Protein AF-A0A059C6T1-F1 (afdb_monomer_lite)

Sequence (110 aa):
MVLVFSVGHISGAHFNPAVTIAFATCKRFPWKQVPPYILAQVLGSTLANGTLRLLFTGKLNHFLGTQPAGSDGQAFVFEFIITFYLMFIISGVATDNRAVSSNFFLLITC

Organism: Eucalyptus grandis (NCBI:txid71139)

Secondary structure (DSSP, 8-state):
-HHHHHHHHHH----SHHHHHHHHHTTSS-GGGHHHHHHHHHHHHHHHHHHHHHHTTTT--S--S---SS-HHHHHHHHHHHHHHHHHHHHHHHH-TT--SS-TTGGG--

Foldseek 3Di:
DVQCVVCCVPPVPQLDLLSLVVCVVVVNHPPVCSVVVVVVSVVVVVVVQVVVCVVCPPPDPDDPDDDDPDDPVVVVVVVVVVVVVVNVVSVVLVPPPVPPDPCSPPVVVD

Radius of gyration: 16.66 Å; chains: 1; bounding box: 44×35×44 Å

pLDDT: mean 79.08, std 14.98, range [36.44, 94.75]

InterPro domains:
  IPR000425 Major intrinsic protein [PF00230] (2-104)
  IPR000425 Major intrinsic protein [PR00783] (33-52)
  IPR000425 Major intrinsic protein [PR00783] (78-96)
  IPR022357 Major intrinsic protein, conserved site [PS00221] (14-22)
  IPR023271 Aquaporin-like [G3DSA:1.20.1080.10] (1-110)
  IPR023271 Aquaporin-like [SSF81338] (1-103)
  IPR034294 Aquaporin transporter [PTHR45724] (1-102)

Structure (mmCIF, N/CA/C/O backbone):
data_AF-A0A059C6T1-F1
#
_entry.id   AF-A0A059C6T1-F1
#
loop_
_atom_site.group_PDB
_atom_site.id
_atom_site.type_symbol
_atom_site.label_atom_id
_atom_site.label_alt_id
_atom_site.label_comp_id
_atom_site.label_asym_id
_atom_site.label_entity_id
_atom_site.label_seq_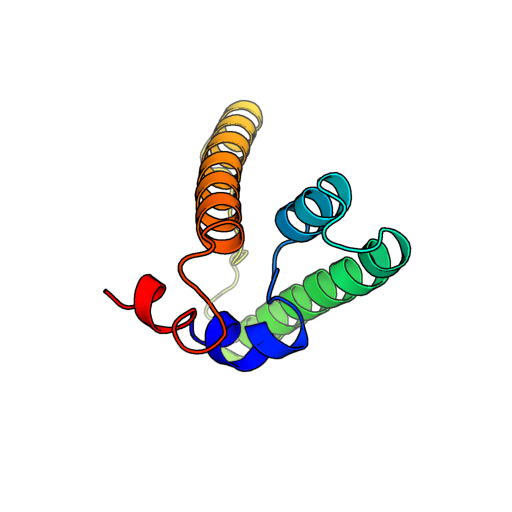id
_atom_site.pdbx_PDB_ins_code
_atom_site.Cartn_x
_atom_site.Cartn_y
_atom_site.Cartn_z
_atom_site.occupancy
_atom_site.B_iso_or_equiv
_atom_site.auth_seq_id
_atom_site.auth_comp_id
_atom_site.auth_asym_id
_atom_site.auth_atom_id
_atom_site.pdbx_PDB_model_num
ATOM 1 N N . MET A 1 1 ? 1.717 -11.515 5.094 1.00 67.25 1 MET A N 1
ATOM 2 C CA . MET A 1 1 ? 1.035 -11.887 6.355 1.00 67.25 1 MET A CA 1
ATOM 3 C C . MET A 1 1 ? 1.729 -11.364 7.601 1.00 67.25 1 MET A C 1
ATOM 5 O O . MET A 1 1 ? 1.037 -10.764 8.407 1.00 67.25 1 MET A O 1
ATOM 9 N N . VAL A 1 2 ? 3.062 -11.456 7.733 1.00 82.44 2 VAL A N 1
ATOM 10 C CA . VAL A 1 2 ? 3.797 -10.924 8.908 1.00 82.44 2 VAL A CA 1
ATOM 11 C C . VAL A 1 2 ? 3.387 -9.490 9.284 1.00 82.44 2 VAL A C 1
ATOM 13 O O . VAL A 1 2 ? 3.037 -9.238 10.427 1.00 82.44 2 VAL A O 1
ATOM 16 N N . LEU A 1 3 ? 3.325 -8.562 8.324 1.00 82.38 3 LEU A N 1
ATOM 17 C CA . LEU A 1 3 ? 2.928 -7.179 8.621 1.00 82.38 3 LEU A CA 1
ATOM 18 C C . LEU A 1 3 ? 1.460 -7.036 9.055 1.00 82.38 3 LEU A C 1
ATOM 20 O O . LEU A 1 3 ? 1.166 -6.254 9.953 1.00 82.38 3 LEU A O 1
ATOM 24 N N . VAL A 1 4 ? 0.540 -7.799 8.458 1.00 80.94 4 VAL A N 1
ATOM 25 C CA . VAL A 1 4 ? -0.885 -7.787 8.843 1.00 80.94 4 VAL A CA 1
ATOM 26 C C . VAL A 1 4 ? -1.043 -8.242 10.294 1.00 80.94 4 VAL A C 1
ATOM 28 O O . VAL A 1 4 ? -1.809 -7.660 11.051 1.00 80.94 4 VAL A O 1
ATOM 31 N N . PHE A 1 5 ? -0.243 -9.217 10.709 1.00 79.06 5 PHE A N 1
ATOM 32 C CA . PHE A 1 5 ? -0.172 -9.694 12.083 1.00 79.06 5 PHE A CA 1
ATOM 33 C C . PHE A 1 5 ? 0.439 -8.681 13.049 1.00 79.06 5 PHE A C 1
ATOM 35 O O . PHE A 1 5 ? -0.101 -8.460 14.131 1.00 79.06 5 PHE A O 1
ATOM 42 N N . SER A 1 6 ? 1.526 -8.023 12.653 1.00 82.44 6 SER A N 1
ATOM 43 C CA . SER A 1 6 ? 2.212 -7.066 13.519 1.00 82.44 6 SER A CA 1
ATOM 44 C C . SER A 1 6 ? 1.438 -5.764 13.716 1.00 82.44 6 SER A C 1
ATOM 46 O O . SER A 1 6 ? 1.413 -5.250 14.828 1.00 82.44 6 SER A O 1
ATOM 48 N N . VAL A 1 7 ? 0.813 -5.215 12.667 1.00 84.81 7 VAL A N 1
ATOM 49 C CA . VAL A 1 7 ? 0.194 -3.873 12.727 1.00 84.81 7 VAL A CA 1
ATOM 50 C C . VAL A 1 7 ? -1.292 -3.840 12.369 1.00 84.81 7 VAL A C 1
ATOM 52 O O . VAL A 1 7 ? -1.894 -2.767 12.377 1.00 84.81 7 VAL A O 1
ATOM 55 N N . GLY A 1 8 ? -1.921 -4.988 12.100 1.00 81.75 8 GLY A N 1
ATOM 56 C CA . GLY A 1 8 ? -3.348 -5.058 11.764 1.00 81.75 8 GLY A CA 1
ATOM 57 C C . GLY A 1 8 ? -4.258 -4.518 12.860 1.00 81.75 8 GLY A C 1
ATOM 58 O O . GLY A 1 8 ? -5.204 -3.799 12.560 1.00 81.75 8 GLY A O 1
ATOM 59 N N . HIS A 1 9 ? -3.921 -4.762 14.128 1.00 75.44 9 HIS A N 1
ATOM 60 C CA . HIS A 1 9 ? -4.670 -4.232 15.272 1.00 75.44 9 HIS A CA 1
ATOM 61 C C . HIS A 1 9 ? -4.514 -2.711 15.458 1.00 75.44 9 HIS A C 1
ATOM 63 O O . HIS A 1 9 ? -5.333 -2.100 16.136 1.00 75.44 9 HIS A O 1
ATOM 69 N N . ILE A 1 10 ? -3.479 -2.101 14.865 1.00 81.94 10 ILE A N 1
ATOM 70 C CA . ILE A 1 10 ? -3.204 -0.661 14.973 1.00 81.94 10 ILE A CA 1
ATOM 71 C C . ILE A 1 10 ? -3.885 0.097 13.832 1.00 81.94 10 ILE A C 1
ATOM 73 O O . ILE A 1 10 ? -4.578 1.082 14.066 1.00 81.94 10 ILE A O 1
ATOM 77 N N . SER A 1 11 ? -3.671 -0.339 12.587 1.00 79.88 11 SER A N 1
ATOM 78 C CA . SER A 1 11 ? -4.049 0.430 11.393 1.00 79.88 11 SER A CA 1
ATOM 79 C C . SER A 1 11 ? -5.086 -0.247 10.498 1.00 79.88 11 SER A C 1
ATOM 81 O O . SER A 1 11 ? -5.434 0.317 9.462 1.00 79.88 11 SER A O 1
ATOM 83 N N . GLY A 1 12 ? -5.519 -1.469 10.820 1.00 79.25 12 GLY A N 1
ATOM 84 C CA . GLY A 1 12 ? -6.293 -2.321 9.910 1.00 79.25 12 GLY A CA 1
ATOM 85 C C . GLY A 1 12 ? -5.456 -2.949 8.788 1.00 79.25 12 GLY A C 1
ATOM 86 O O . GLY A 1 12 ? -5.977 -3.761 8.031 1.00 79.25 12 GLY A O 1
ATOM 87 N N . ALA A 1 13 ? -4.162 -2.604 8.689 1.00 84.75 13 ALA A N 1
ATOM 88 C CA . ALA A 1 13 ? -3.197 -3.190 7.757 1.00 84.75 13 ALA A CA 1
ATOM 89 C C . ALA A 1 13 ? -3.681 -3.256 6.294 1.00 84.75 13 ALA A C 1
ATOM 91 O O . ALA A 1 13 ? -3.534 -4.286 5.636 1.00 84.75 13 ALA A O 1
ATOM 92 N N . HIS A 1 14 ? -4.230 -2.158 5.753 1.00 84.88 14 HIS A N 1
ATOM 93 C CA . HIS A 1 14 ? -4.769 -2.191 4.387 1.00 84.88 14 HIS A CA 1
ATOM 94 C C . HIS A 1 14 ? -3.680 -2.439 3.335 1.00 84.88 14 HIS A C 1
ATOM 96 O O . HIS A 1 14 ? -3.938 -3.142 2.366 1.00 84.88 14 HIS A O 1
ATOM 102 N N . PHE A 1 15 ? -2.491 -1.835 3.506 1.00 84.88 15 PHE A N 1
ATOM 103 C CA . PHE A 1 15 ? -1.303 -1.931 2.625 1.00 84.88 15 PHE A CA 1
ATOM 104 C C . PHE A 1 15 ? -1.528 -1.766 1.105 1.00 84.88 15 PHE A C 1
ATOM 106 O O . PHE A 1 15 ? -0.600 -1.933 0.321 1.00 84.88 15 PHE A O 1
ATOM 113 N N . ASN A 1 16 ? -2.739 -1.407 0.689 1.00 87.88 16 ASN A N 1
ATOM 114 C CA . ASN A 1 16 ? -3.178 -1.291 -0.685 1.00 87.88 16 ASN A CA 1
ATOM 115 C C . ASN A 1 16 ? -4.195 -0.134 -0.780 1.00 87.88 16 ASN A C 1
ATOM 117 O O . ASN A 1 16 ? -5.202 -0.150 -0.059 1.00 87.88 16 ASN A O 1
ATOM 121 N N . PRO A 1 17 ? -3.968 0.856 -1.660 1.00 87.12 17 PRO A N 1
ATOM 122 C CA . PRO A 1 17 ? -4.904 1.956 -1.877 1.00 87.12 17 PRO A CA 1
ATOM 123 C C . PRO A 1 17 ? -6.315 1.505 -2.281 1.00 87.12 17 PRO A C 1
ATOM 125 O O . PRO A 1 17 ? -7.289 2.068 -1.783 1.00 87.12 17 PRO A O 1
ATOM 128 N N . ALA A 1 18 ? -6.450 0.466 -3.114 1.00 86.50 18 ALA A N 1
ATOM 129 C CA . ALA A 1 18 ? -7.748 -0.071 -3.527 1.00 86.50 18 ALA A CA 1
ATOM 130 C C . ALA A 1 18 ? -8.537 -0.625 -2.331 1.00 86.50 18 ALA A C 1
ATOM 132 O O . ALA A 1 18 ? -9.735 -0.376 -2.211 1.00 86.50 18 ALA A O 1
ATOM 133 N N . VAL A 1 19 ? -7.851 -1.294 -1.397 1.00 85.75 19 VAL A N 1
ATOM 134 C CA . VAL A 1 19 ? -8.455 -1.785 -0.148 1.00 85.75 19 VAL A CA 1
ATOM 135 C C . VAL A 1 19 ? -8.893 -0.613 0.731 1.00 85.75 19 VAL A C 1
ATOM 137 O O . VAL A 1 19 ? -10.026 -0.597 1.208 1.00 85.75 19 VAL A O 1
ATOM 140 N N . THR A 1 20 ? -8.041 0.406 0.897 1.00 86.62 20 THR A N 1
ATOM 141 C CA . THR A 1 20 ? -8.378 1.614 1.671 1.00 86.62 20 THR A CA 1
ATOM 142 C C . THR A 1 20 ? -9.627 2.308 1.122 1.00 86.62 20 THR A C 1
ATOM 144 O O . THR A 1 20 ? -10.517 2.679 1.890 1.00 86.62 20 THR A O 1
ATOM 147 N N . ILE A 1 21 ? -9.719 2.459 -0.202 1.00 88.75 21 ILE A N 1
ATOM 148 C CA . ILE A 1 21 ? -10.874 3.074 -0.867 1.00 88.75 21 ILE A CA 1
ATOM 149 C C . ILE A 1 21 ? -12.115 2.198 -0.698 1.00 88.75 21 ILE A C 1
ATOM 151 O O . ILE A 1 21 ? -13.165 2.708 -0.309 1.00 88.75 21 ILE A O 1
ATOM 155 N N . ALA A 1 22 ? -12.010 0.886 -0.916 1.00 85.62 22 ALA A N 1
ATOM 156 C CA . ALA A 1 22 ? -13.135 -0.026 -0.749 1.00 85.62 22 ALA A CA 1
ATOM 157 C C . ALA A 1 22 ? -13.704 0.033 0.682 1.00 85.62 22 ALA A C 1
ATOM 159 O O . ALA A 1 22 ? -14.908 0.209 0.867 1.00 85.62 22 ALA A O 1
ATOM 160 N N . PHE A 1 23 ? -12.849 0.023 1.707 1.00 83.38 23 PHE A N 1
ATOM 161 C CA . PHE A 1 23 ? -13.284 0.166 3.100 1.00 83.38 23 PHE A CA 1
ATOM 162 C C . PHE A 1 23 ? -13.940 1.523 3.382 1.00 83.38 23 PHE A C 1
ATOM 164 O O . PHE A 1 23 ? -14.913 1.591 4.142 1.00 83.38 23 PHE A O 1
ATOM 171 N N . ALA A 1 24 ? -13.462 2.595 2.745 1.00 86.94 24 ALA A N 1
ATOM 172 C CA . ALA A 1 24 ? -14.090 3.908 2.843 1.00 86.94 24 ALA A CA 1
ATOM 173 C C . ALA A 1 24 ? -15.478 3.944 2.182 1.00 86.94 24 ALA A C 1
ATOM 175 O O . ALA A 1 24 ? -16.426 4.479 2.764 1.00 86.94 24 ALA A O 1
ATOM 176 N N . THR A 1 25 ? -15.646 3.301 1.019 1.00 87.44 25 THR A N 1
ATOM 177 C CA . THR A 1 25 ? -16.958 3.173 0.353 1.00 87.44 25 THR A CA 1
ATOM 178 C C . THR A 1 25 ? -17.951 2.352 1.175 1.00 87.44 25 THR A C 1
ATOM 180 O O . THR A 1 25 ? -19.117 2.730 1.282 1.00 87.44 25 THR A O 1
ATOM 183 N N . CYS A 1 26 ? -17.487 1.308 1.869 1.00 83.69 26 CYS A N 1
ATOM 184 C CA . CYS A 1 26 ? -18.296 0.517 2.799 1.00 83.69 26 CYS A CA 1
ATOM 185 C C . CYS A 1 26 ? -18.559 1.218 4.148 1.00 83.69 26 CYS A C 1
ATOM 187 O O . CYS A 1 26 ? -19.088 0.585 5.060 1.00 83.69 26 CYS A O 1
ATOM 189 N N . LYS A 1 27 ? -18.175 2.497 4.307 1.00 82.88 27 LYS A N 1
ATOM 190 C CA . LYS A 1 27 ? -18.272 3.281 5.556 1.00 82.88 27 LYS A CA 1
ATOM 191 C C . LYS A 1 27 ? -17.558 2.647 6.759 1.00 82.88 27 LYS A C 1
ATOM 193 O O . LYS A 1 27 ? -17.860 2.982 7.901 1.00 82.88 27 LYS A O 1
ATOM 198 N N . ARG A 1 28 ? -16.593 1.757 6.512 1.00 78.62 28 ARG A N 1
ATOM 199 C CA . ARG A 1 28 ? -15.753 1.129 7.544 1.00 78.62 28 ARG A CA 1
ATOM 200 C C . ARG A 1 28 ? -14.464 1.904 7.810 1.00 78.62 28 ARG A C 1
ATOM 202 O O . ARG A 1 28 ? -13.786 1.629 8.791 1.00 78.62 28 ARG A O 1
ATOM 209 N N . PHE A 1 29 ? -14.142 2.880 6.961 1.00 83.56 29 PHE A N 1
ATOM 210 C CA . PHE A 1 29 ? -12.989 3.759 7.122 1.00 83.56 29 PHE A CA 1
ATOM 211 C C . PHE A 1 29 ? -13.365 5.217 6.795 1.00 83.56 29 PHE A C 1
ATOM 213 O O . PHE A 1 29 ? -14.039 5.468 5.794 1.00 83.56 29 PHE A O 1
ATOM 220 N N . PRO A 1 30 ? -12.989 6.207 7.623 1.00 88.06 30 PRO A N 1
ATOM 221 C CA . PRO A 1 30 ? -13.378 7.594 7.396 1.00 88.06 30 PRO A CA 1
ATOM 222 C C . PRO A 1 30 ? -12.673 8.183 6.167 1.00 88.06 30 PRO A C 1
ATOM 224 O O . PRO A 1 30 ? -11.446 8.224 6.096 1.00 88.06 30 PRO A O 1
ATOM 227 N N . TRP A 1 31 ? -13.451 8.751 5.240 1.00 91.56 31 TRP A N 1
ATOM 228 C CA . TRP A 1 31 ? -12.946 9.362 3.999 1.00 91.56 31 TRP A CA 1
ATOM 229 C C . TRP A 1 31 ? -11.858 10.421 4.213 1.00 91.56 31 TRP A C 1
ATOM 231 O O . TRP A 1 31 ? -10.937 10.527 3.410 1.00 91.56 31 TRP A O 1
ATOM 241 N N . LYS A 1 32 ? -11.909 11.164 5.325 1.00 92.25 32 LYS A N 1
ATOM 242 C CA . LYS A 1 32 ? -10.886 12.166 5.676 1.00 92.25 32 LYS A CA 1
ATOM 243 C C . LYS A 1 32 ? -9.498 11.558 5.915 1.00 92.25 32 LYS A C 1
ATOM 245 O O . LYS A 1 32 ? -8.503 12.245 5.723 1.00 92.25 32 LYS A O 1
ATOM 250 N N . GLN A 1 33 ? -9.428 10.295 6.333 1.00 90.12 33 GLN A N 1
ATOM 251 C CA . GLN A 1 33 ? -8.163 9.600 6.581 1.00 90.12 33 GLN A CA 1
ATOM 252 C C . GLN A 1 33 ? -7.639 8.875 5.336 1.00 90.12 33 GLN A C 1
ATOM 254 O O . GLN A 1 33 ? -6.494 8.439 5.336 1.00 90.12 33 GLN A O 1
ATOM 259 N N . VAL A 1 34 ? -8.424 8.772 4.257 1.00 91.94 34 VAL A N 1
ATOM 260 C CA . VAL A 1 34 ? -8.009 8.068 3.033 1.00 91.94 34 VAL A CA 1
ATOM 261 C C . VAL A 1 34 ? -6.777 8.714 2.386 1.00 91.94 34 VAL A C 1
ATOM 263 O O . VAL A 1 34 ? -5.807 7.987 2.168 1.00 91.94 34 VAL A O 1
ATOM 266 N N . PRO A 1 35 ? -6.728 10.042 2.138 1.00 94.12 35 PRO A N 1
ATOM 267 C CA . PRO A 1 35 ? -5.550 10.658 1.526 1.00 94.12 35 PRO A CA 1
ATOM 268 C C . PRO A 1 35 ? -4.238 10.455 2.306 1.00 94.12 35 PRO A C 1
ATOM 270 O O . PRO A 1 35 ? -3.274 9.996 1.692 1.00 94.12 35 PRO A O 1
ATOM 273 N N . PRO A 1 36 ? -4.153 10.715 3.632 1.00 93.62 36 PRO A N 1
ATOM 274 C CA . PRO A 1 36 ? -2.907 10.485 4.364 1.00 93.62 36 PRO A CA 1
ATOM 275 C C . PRO A 1 36 ? -2.537 8.997 4.447 1.00 93.62 36 PRO A C 1
ATOM 277 O O . PRO A 1 36 ? -1.353 8.667 4.433 1.00 93.62 36 PRO A O 1
ATOM 280 N N . TYR A 1 37 ? -3.520 8.090 4.475 1.00 91.25 37 TYR A N 1
ATOM 281 C CA . TYR A 1 37 ? -3.260 6.649 4.496 1.00 91.25 37 TYR A CA 1
ATOM 282 C C . TYR A 1 37 ? -2.687 6.152 3.159 1.00 91.25 37 TYR A C 1
ATOM 284 O O . TYR A 1 37 ? -1.709 5.406 3.149 1.00 91.25 37 TYR A O 1
ATOM 292 N N . ILE A 1 38 ? -3.238 6.608 2.027 1.00 93.94 38 ILE A N 1
ATOM 293 C CA . ILE A 1 38 ? -2.697 6.304 0.691 1.00 93.94 38 ILE A CA 1
ATOM 294 C C . ILE A 1 38 ? -1.300 6.907 0.528 1.00 93.94 38 ILE A C 1
ATOM 296 O O . ILE A 1 38 ? -0.401 6.240 0.021 1.00 93.94 38 ILE A O 1
ATOM 300 N N . LEU A 1 39 ? -1.083 8.134 1.006 1.00 94.75 39 LEU A N 1
ATOM 301 C CA . LEU A 1 39 ? 0.236 8.760 0.964 1.00 94.75 39 LEU A CA 1
ATOM 302 C C . LEU A 1 39 ? 1.274 7.929 1.732 1.00 94.75 39 LEU A C 1
ATOM 304 O O . LEU A 1 39 ? 2.352 7.662 1.206 1.00 94.75 39 LEU A O 1
ATOM 308 N N . ALA A 1 40 ? 0.939 7.456 2.935 1.00 93.06 40 ALA A N 1
ATOM 309 C CA . ALA A 1 40 ? 1.813 6.574 3.704 1.00 93.06 40 ALA A CA 1
ATOM 310 C C . ALA A 1 40 ? 2.102 5.249 2.971 1.00 93.06 40 ALA A C 1
ATOM 312 O O . ALA A 1 40 ? 3.244 4.790 2.971 1.00 93.06 40 ALA A O 1
ATOM 313 N N . GLN A 1 41 ? 1.101 4.657 2.305 1.00 91.81 41 GLN A N 1
ATOM 314 C CA . GLN A 1 41 ? 1.272 3.441 1.499 1.00 91.81 41 GLN A CA 1
ATOM 315 C C . GLN A 1 41 ? 2.246 3.660 0.330 1.00 91.81 41 GLN A C 1
ATOM 317 O O . GLN A 1 41 ? 3.165 2.863 0.148 1.00 91.81 41 GLN A O 1
ATOM 322 N N . VAL A 1 42 ? 2.089 4.754 -0.421 1.00 94.00 42 VAL A N 1
ATOM 323 C CA . VAL A 1 42 ? 2.937 5.085 -1.582 1.00 94.00 42 VAL A CA 1
ATOM 324 C C . VAL A 1 42 ? 4.366 5.436 -1.159 1.00 94.00 42 VAL A C 1
ATOM 326 O O . VAL A 1 42 ? 5.335 5.005 -1.792 1.00 94.00 42 VAL A O 1
ATOM 329 N N . LEU A 1 43 ? 4.530 6.192 -0.071 1.00 94.75 43 LEU A N 1
ATOM 330 C CA . LEU A 1 43 ? 5.855 6.496 0.472 1.00 94.75 43 LEU A CA 1
ATOM 331 C C . LEU A 1 43 ? 6.544 5.221 0.968 1.00 94.75 43 LEU A C 1
ATOM 333 O O . LEU A 1 43 ? 7.705 4.987 0.639 1.00 94.75 43 LEU A O 1
ATOM 337 N N . GLY A 1 44 ? 5.816 4.362 1.685 1.00 91.75 44 GLY A N 1
ATOM 338 C CA . GLY A 1 44 ? 6.316 3.069 2.145 1.00 91.75 44 GLY A CA 1
ATOM 339 C C . GLY A 1 44 ? 6.777 2.170 0.996 1.00 91.75 44 GLY A C 1
ATOM 340 O O . GLY A 1 44 ? 7.887 1.641 1.052 1.00 91.75 44 GLY A O 1
ATOM 341 N N . SER A 1 45 ? 5.983 2.041 -0.074 1.00 90.25 45 SER A N 1
ATOM 342 C CA . SER A 1 45 ? 6.360 1.231 -1.243 1.00 90.25 45 SER A CA 1
ATOM 343 C C . SER A 1 45 ? 7.573 1.801 -1.978 1.00 90.25 45 SER A C 1
ATOM 345 O O . SER A 1 45 ? 8.448 1.050 -2.409 1.00 90.25 45 SER A O 1
ATOM 347 N N . THR A 1 46 ? 7.657 3.129 -2.090 1.00 91.00 46 THR A N 1
ATOM 348 C CA . THR A 1 46 ? 8.784 3.812 -2.739 1.00 91.00 46 THR A CA 1
ATOM 349 C C . THR A 1 46 ? 10.076 3.607 -1.954 1.00 91.00 46 THR A C 1
ATOM 351 O O . THR A 1 46 ? 11.097 3.240 -2.536 1.00 91.00 46 THR A O 1
ATOM 354 N N . LEU A 1 47 ? 10.030 3.778 -0.628 1.00 92.50 47 LEU A N 1
ATOM 355 C CA . LEU A 1 47 ? 11.180 3.547 0.245 1.00 92.50 47 LEU A CA 1
ATOM 356 C C . LEU A 1 47 ? 11.606 2.078 0.234 1.00 92.50 47 LEU A C 1
ATOM 358 O O . LEU A 1 47 ? 12.794 1.809 0.106 1.00 92.50 47 LEU A O 1
ATOM 362 N N . ALA A 1 48 ? 10.661 1.134 0.275 1.00 89.00 48 ALA A N 1
ATOM 363 C CA . ALA A 1 48 ? 10.964 -0.295 0.207 1.00 89.00 48 ALA A CA 1
ATOM 364 C C . ALA A 1 48 ? 11.681 -0.676 -1.099 1.00 89.00 48 ALA A C 1
ATOM 366 O O . ALA A 1 48 ? 12.702 -1.366 -1.067 1.00 89.00 48 ALA A O 1
ATOM 367 N N . ASN A 1 49 ? 11.198 -0.179 -2.243 1.00 87.94 49 ASN A N 1
ATOM 368 C CA . ASN A 1 49 ? 11.861 -0.381 -3.532 1.00 87.94 49 ASN A CA 1
ATOM 369 C C . ASN A 1 49 ? 13.251 0.286 -3.568 1.00 87.94 49 ASN A C 1
ATOM 371 O O . ASN A 1 49 ? 14.212 -0.292 -4.076 1.00 87.94 49 ASN A O 1
ATOM 375 N N . GLY A 1 50 ? 13.387 1.477 -2.977 1.00 88.00 50 GLY A N 1
ATOM 376 C CA . GLY A 1 50 ? 14.672 2.163 -2.824 1.00 88.00 50 GLY A CA 1
ATOM 377 C C . GLY A 1 50 ? 15.677 1.357 -1.996 1.00 88.00 50 GLY A C 1
ATOM 378 O O . GLY A 1 50 ? 16.807 1.150 -2.433 1.00 88.00 50 GLY A O 1
ATOM 379 N N . THR A 1 51 ? 15.261 0.838 -0.838 1.00 89.44 51 THR A N 1
ATOM 380 C CA . THR A 1 51 ? 16.084 -0.030 0.016 1.00 89.44 51 THR A CA 1
ATOM 381 C C . THR A 1 51 ? 16.510 -1.294 -0.722 1.00 89.44 51 THR A C 1
ATOM 383 O O . THR A 1 51 ? 17.679 -1.667 -0.663 1.00 89.44 51 THR A O 1
ATOM 386 N N . LEU A 1 52 ? 15.597 -1.924 -1.466 1.00 87.06 52 LEU A N 1
ATOM 387 C CA . LEU A 1 52 ? 15.913 -3.097 -2.274 1.00 87.06 52 LEU A CA 1
ATOM 388 C C . LEU A 1 52 ? 16.981 -2.774 -3.328 1.00 87.06 52 LEU A C 1
ATOM 390 O O . LEU A 1 52 ? 17.972 -3.492 -3.450 1.00 87.06 52 LEU A O 1
ATOM 394 N N . ARG A 1 53 ? 16.843 -1.646 -4.033 1.00 84.00 53 ARG A N 1
ATOM 395 C CA . ARG A 1 53 ? 17.847 -1.192 -5.003 1.00 84.00 53 ARG A CA 1
ATOM 396 C C . ARG A 1 53 ? 19.214 -0.949 -4.359 1.00 84.00 53 ARG A C 1
ATOM 398 O O . ARG A 1 53 ? 20.221 -1.322 -4.953 1.00 84.00 53 ARG A O 1
ATOM 405 N N . LEU A 1 54 ? 19.254 -0.358 -3.163 1.00 86.25 54 LEU A N 1
ATOM 406 C CA . LEU A 1 54 ? 20.499 -0.102 -2.428 1.00 86.25 54 LEU A CA 1
ATOM 407 C C . LEU A 1 54 ? 21.195 -1.401 -2.002 1.00 86.25 54 LEU A C 1
ATOM 409 O O . LEU A 1 54 ? 22.399 -1.546 -2.206 1.00 86.25 54 LEU A O 1
ATOM 413 N N . LEU A 1 55 ? 20.447 -2.365 -1.460 1.00 87.69 55 LEU A N 1
ATOM 414 C CA . LEU A 1 55 ? 21.005 -3.638 -0.991 1.00 87.69 55 LEU A CA 1
ATOM 415 C C . LEU A 1 55 ? 21.538 -4.514 -2.134 1.00 87.69 55 LEU A C 1
ATOM 417 O O . LEU A 1 55 ? 22.530 -5.217 -1.958 1.00 87.69 55 LEU A O 1
ATOM 421 N N . PHE A 1 56 ? 20.912 -4.455 -3.311 1.00 83.19 56 PHE A N 1
ATOM 422 C CA . PHE A 1 56 ? 21.267 -5.272 -4.478 1.00 83.19 56 PHE A CA 1
ATOM 423 C C . PHE A 1 56 ? 21.957 -4.468 -5.594 1.00 83.19 56 PHE A C 1
ATOM 425 O O . PHE A 1 56 ? 21.882 -4.831 -6.776 1.00 83.19 56 PHE A O 1
ATOM 432 N N . THR A 1 57 ? 22.635 -3.378 -5.219 1.00 70.81 57 THR A N 1
ATOM 433 C CA . THR A 1 57 ? 23.317 -2.460 -6.143 1.00 70.81 57 THR A CA 1
ATOM 434 C C . THR A 1 57 ? 24.180 -3.228 -7.156 1.00 70.81 57 THR A C 1
ATOM 436 O O . THR A 1 57 ? 25.050 -4.013 -6.786 1.00 70.81 57 THR A O 1
ATOM 439 N N . GLY A 1 58 ? 23.924 -3.015 -8.454 1.00 64.25 58 GLY A N 1
ATOM 440 C CA . GLY A 1 58 ? 24.704 -3.578 -9.566 1.00 64.25 58 GLY A CA 1
ATOM 441 C C . GLY A 1 58 ? 24.171 -4.872 -10.198 1.00 64.25 58 GLY A C 1
ATOM 442 O O . GLY A 1 58 ? 24.601 -5.204 -11.298 1.00 64.25 58 GLY A O 1
ATOM 443 N N . LYS A 1 59 ? 23.218 -5.583 -9.571 1.00 63.84 59 LYS A N 1
ATOM 444 C CA . LYS A 1 59 ? 22.619 -6.817 -10.140 1.00 63.84 59 L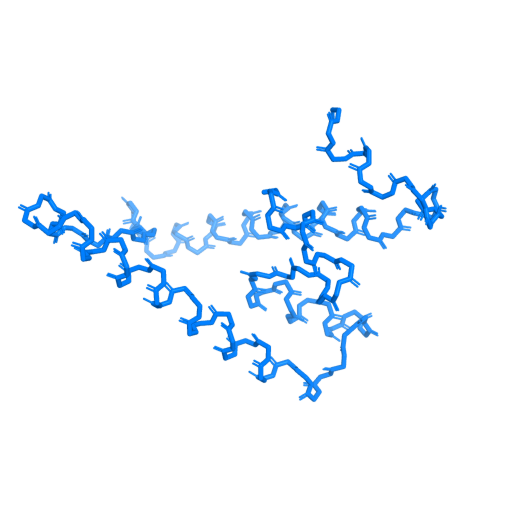YS A CA 1
ATOM 445 C C . LYS A 1 59 ? 21.191 -6.642 -10.659 1.00 63.84 59 LYS A C 1
ATOM 447 O O . LYS A 1 59 ? 20.761 -7.393 -11.528 1.00 63.84 59 LYS A O 1
ATOM 452 N N . LEU A 1 60 ? 20.458 -5.657 -10.145 1.00 66.56 60 LEU A N 1
ATOM 453 C CA . LEU A 1 60 ? 19.055 -5.415 -10.482 1.00 66.56 60 LEU A CA 1
ATOM 454 C C . LEU A 1 60 ? 18.906 -4.041 -11.144 1.00 66.56 60 LEU A C 1
ATOM 456 O O . LEU A 1 60 ? 18.655 -3.041 -10.480 1.00 66.56 60 LEU A O 1
ATOM 460 N N . ASN A 1 61 ? 19.079 -3.999 -12.468 1.00 64.75 61 ASN A N 1
ATOM 461 C CA . ASN A 1 61 ? 18.772 -2.819 -13.293 1.00 64.75 61 ASN A CA 1
ATOM 462 C C . ASN A 1 61 ? 17.348 -2.854 -13.877 1.00 64.75 61 ASN A C 1
ATOM 464 O O . ASN A 1 61 ? 16.959 -1.945 -14.605 1.00 64.75 61 ASN A O 1
ATOM 468 N N . HIS A 1 62 ? 16.575 -3.902 -13.584 1.00 67.50 62 HIS A N 1
ATOM 469 C CA . HIS A 1 62 ? 15.196 -4.032 -14.041 1.00 67.50 62 HIS A CA 1
ATOM 470 C C . HIS A 1 62 ? 14.222 -3.436 -13.019 1.00 67.50 62 HIS A C 1
ATOM 472 O O . HIS A 1 62 ? 14.492 -3.447 -11.817 1.00 67.50 62 HIS A O 1
ATOM 478 N N . PHE A 1 63 ? 13.086 -2.924 -13.492 1.00 69.50 63 PHE A N 1
ATOM 479 C CA . PHE A 1 63 ? 12.014 -2.458 -12.620 1.00 69.50 63 PHE A CA 1
ATOM 480 C C . PHE A 1 63 ? 11.440 -3.640 -11.827 1.00 69.50 63 PHE A C 1
ATOM 482 O O . PHE A 1 63 ? 11.000 -4.625 -12.407 1.00 69.50 63 PHE A O 1
ATOM 489 N N . LEU A 1 64 ? 11.453 -3.547 -10.495 1.00 74.56 64 LEU A N 1
ATOM 490 C CA . LEU A 1 64 ? 11.067 -4.638 -9.585 1.00 74.56 64 LEU A CA 1
ATOM 491 C C . LEU A 1 64 ? 9.575 -4.634 -9.217 1.00 74.56 64 LEU A C 1
ATOM 493 O O . LEU A 1 64 ? 9.180 -5.201 -8.201 1.00 74.56 64 LEU A O 1
ATOM 497 N N . GLY A 1 65 ? 8.742 -3.982 -10.025 1.00 76.75 65 GLY A N 1
ATOM 498 C CA . GLY A 1 65 ? 7.289 -4.007 -9.880 1.00 76.75 65 GLY A CA 1
ATOM 499 C C . GLY A 1 65 ? 6.615 -4.833 -10.970 1.00 76.75 65 GLY A C 1
ATOM 500 O O . GLY A 1 65 ? 7.256 -5.297 -11.911 1.00 76.75 65 GLY A O 1
ATOM 501 N N . THR A 1 66 ? 5.300 -4.997 -10.852 1.00 80.12 66 THR A N 1
ATOM 502 C CA . THR A 1 66 ? 4.493 -5.716 -11.841 1.00 80.12 66 THR A CA 1
ATOM 503 C C . THR A 1 66 ? 4.644 -5.062 -13.213 1.00 80.12 66 THR A C 1
ATOM 505 O O . THR A 1 66 ? 4.387 -3.869 -13.371 1.00 80.12 66 THR A O 1
ATOM 508 N N . GLN A 1 67 ? 5.089 -5.838 -14.198 1.00 80.69 67 GLN A N 1
ATOM 509 C CA . GLN A 1 67 ? 5.162 -5.419 -15.593 1.00 80.69 67 GLN A CA 1
ATOM 510 C C . GLN A 1 67 ? 4.035 -6.103 -16.374 1.00 80.69 67 GLN A C 1
ATOM 512 O O . GLN A 1 67 ? 3.834 -7.310 -16.202 1.00 80.69 67 GLN A O 1
ATOM 517 N N . PRO A 1 68 ? 3.290 -5.370 -17.217 1.00 79.12 68 PRO A N 1
ATOM 518 C CA . PRO A 1 68 ? 2.286 -5.983 -18.071 1.00 79.12 68 PRO A CA 1
ATOM 519 C C . PRO A 1 68 ? 2.982 -6.904 -19.079 1.00 79.12 68 PRO A C 1
ATOM 521 O O . PRO A 1 68 ? 3.852 -6.481 -19.834 1.00 79.12 68 PRO A O 1
ATOM 524 N N . ALA A 1 69 ? 2.608 -8.184 -19.082 1.00 78.81 69 ALA A N 1
ATOM 525 C CA . ALA A 1 69 ? 3.158 -9.173 -20.014 1.00 78.81 69 ALA A CA 1
ATOM 526 C C . ALA A 1 69 ? 2.490 -9.135 -21.405 1.00 78.81 69 ALA A C 1
ATOM 528 O O . ALA A 1 69 ? 2.953 -9.800 -22.328 1.00 78.81 69 ALA A O 1
ATOM 529 N N . GLY A 1 70 ? 1.387 -8.394 -21.546 1.00 82.00 70 GLY A N 1
ATOM 530 C CA . GLY A 1 70 ? 0.559 -8.321 -22.751 1.00 82.00 70 GLY A CA 1
ATOM 531 C C . GLY A 1 70 ? 0.018 -6.910 -22.981 1.00 82.00 70 GLY A C 1
ATOM 532 O O . GLY A 1 70 ? 0.656 -5.934 -22.598 1.00 82.00 70 GLY A O 1
ATOM 533 N N . SER A 1 71 ? -1.159 -6.795 -23.600 1.00 88.88 71 SER A N 1
ATOM 534 C CA . SER A 1 71 ? -1.794 -5.493 -23.843 1.00 88.88 71 SER A CA 1
ATOM 535 C C . SER A 1 71 ? -2.322 -4.849 -22.557 1.00 88.88 71 SER A C 1
ATOM 537 O O . SER A 1 71 ? -2.687 -5.544 -21.604 1.00 88.88 71 SER A O 1
ATOM 539 N N . ASP A 1 72 ? -2.448 -3.521 -22.559 1.00 88.25 72 ASP A N 1
ATOM 540 C CA . ASP A 1 72 ? -2.997 -2.755 -21.429 1.00 88.25 72 ASP A CA 1
ATOM 541 C C . ASP A 1 72 ? -4.393 -3.252 -21.019 1.00 88.25 72 ASP A C 1
ATOM 543 O O . ASP A 1 72 ? -4.703 -3.365 -19.835 1.00 88.25 72 ASP A O 1
ATOM 547 N N . GLY A 1 73 ? -5.221 -3.633 -22.001 1.00 89.94 73 GLY A N 1
ATOM 548 C CA . GLY A 1 73 ? -6.550 -4.197 -21.754 1.00 89.94 73 GLY A CA 1
ATOM 549 C C . GLY A 1 73 ? -6.505 -5.550 -21.041 1.00 89.94 73 GLY A C 1
ATOM 550 O O . GLY A 1 73 ? -7.306 -5.800 -20.143 1.00 89.94 73 GLY A O 1
ATOM 551 N N . GLN A 1 74 ? -5.545 -6.412 -21.387 1.00 87.81 74 GLN A N 1
ATOM 552 C CA . GLN A 1 74 ? -5.346 -7.675 -20.681 1.00 87.81 74 GLN A CA 1
ATOM 553 C C . GLN 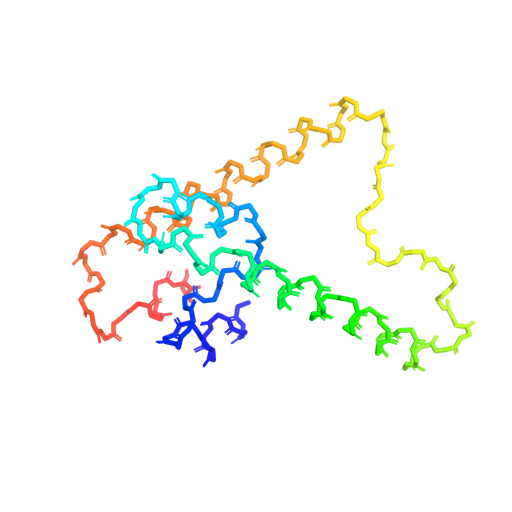A 1 74 ? -4.888 -7.421 -19.240 1.00 87.81 74 GLN A C 1
ATOM 555 O O . GLN A 1 74 ? -5.457 -7.999 -18.315 1.00 87.81 74 GLN A O 1
ATOM 560 N N . A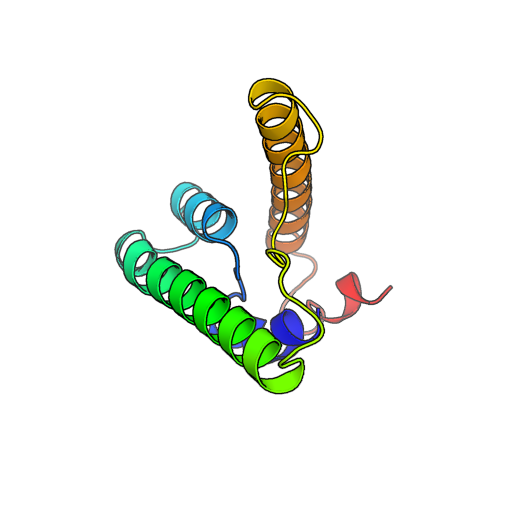LA A 1 75 ? -3.909 -6.535 -19.035 1.00 89.19 75 ALA A N 1
ATOM 561 C CA . ALA A 1 75 ? -3.420 -6.182 -17.703 1.00 89.19 75 ALA A CA 1
ATOM 562 C C . ALA A 1 75 ? -4.542 -5.629 -16.810 1.00 89.19 75 ALA A C 1
ATOM 564 O O . ALA A 1 75 ? -4.688 -6.073 -15.672 1.00 89.19 75 ALA A O 1
ATOM 565 N N . PHE A 1 76 ? -5.394 -4.758 -17.357 1.00 88.62 76 PHE A N 1
ATOM 566 C CA . PHE A 1 76 ? -6.562 -4.221 -16.662 1.00 88.62 76 PHE A CA 1
ATOM 567 C C . PHE A 1 76 ? -7.535 -5.318 -16.207 1.00 88.62 76 PHE A C 1
ATOM 569 O O . PHE A 1 76 ? -7.987 -5.312 -15.062 1.00 88.62 76 PHE A O 1
ATOM 576 N N . VAL A 1 77 ? -7.842 -6.290 -17.075 1.00 90.88 77 VAL A N 1
ATOM 577 C CA . VAL A 1 77 ? -8.730 -7.411 -16.722 1.00 90.88 77 VAL A CA 1
ATOM 578 C C . VAL A 1 77 ? -8.115 -8.273 -15.617 1.00 90.88 77 VAL A C 1
ATOM 580 O O . VAL A 1 77 ? -8.815 -8.647 -14.676 1.00 90.88 77 VAL A O 1
ATOM 583 N N . PHE A 1 78 ? -6.812 -8.557 -15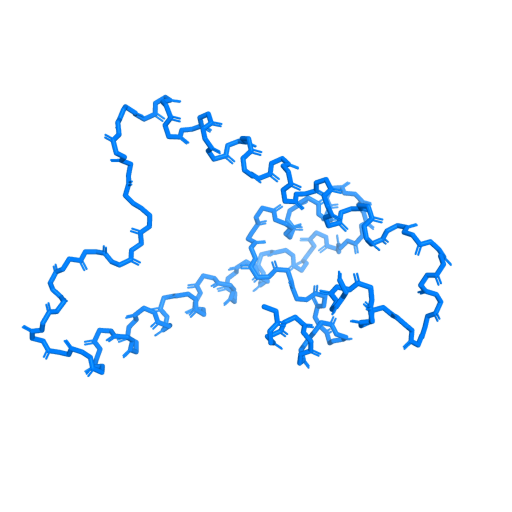.688 1.00 88.19 78 PHE A N 1
ATOM 584 C CA . PHE A 1 78 ? -6.118 -9.293 -14.628 1.00 88.19 78 PHE A CA 1
ATOM 585 C C . PHE A 1 78 ? -6.140 -8.540 -13.299 1.00 88.19 78 PHE A C 1
ATOM 587 O O . PHE A 1 78 ? -6.460 -9.137 -12.271 1.00 88.19 78 PHE A O 1
ATOM 594 N N . GLU A 1 79 ? -5.842 -7.243 -13.312 1.00 87.62 79 GLU A N 1
ATOM 595 C CA . GLU A 1 79 ? -5.866 -6.412 -12.111 1.00 87.62 79 GLU A CA 1
ATOM 596 C C . GLU A 1 79 ? -7.268 -6.379 -11.496 1.00 87.62 79 GLU A C 1
ATOM 598 O O . GLU A 1 79 ? -7.422 -6.644 -10.306 1.00 87.62 79 GLU A O 1
ATOM 603 N N . PHE A 1 80 ? -8.309 -6.202 -12.315 1.00 89.38 80 PHE A N 1
ATOM 604 C CA . PHE A 1 80 ? -9.695 -6.240 -11.857 1.00 89.38 80 PHE A CA 1
ATOM 605 C C . PHE A 1 80 ? -10.059 -7.574 -11.188 1.00 89.38 80 PHE A C 1
ATOM 607 O O . PHE A 1 80 ? -10.602 -7.581 -10.082 1.00 89.38 80 PHE A O 1
ATOM 614 N N . ILE A 1 81 ? -9.739 -8.708 -11.822 1.00 92.38 81 ILE A N 1
ATOM 615 C CA . ILE A 1 81 ? -10.058 -10.044 -11.293 1.00 92.38 81 ILE A CA 1
ATOM 616 C C . ILE A 1 81 ? -9.310 -10.305 -9.977 1.00 92.38 81 ILE A C 1
ATOM 618 O O . ILE A 1 81 ? -9.909 -10.764 -9.003 1.00 92.38 81 ILE A O 1
ATOM 622 N N . ILE A 1 82 ? -8.011 -9.997 -9.922 1.00 89.38 82 ILE A N 1
ATOM 623 C CA . ILE A 1 82 ? -7.185 -10.230 -8.729 1.00 89.38 82 ILE A CA 1
ATOM 624 C C . ILE A 1 82 ? -7.646 -9.332 -7.576 1.00 89.38 82 ILE A C 1
ATOM 626 O O . ILE A 1 82 ? -7.796 -9.808 -6.448 1.00 89.38 82 ILE A O 1
ATOM 630 N N . THR A 1 83 ? -7.923 -8.052 -7.838 1.00 87.12 83 THR A N 1
ATOM 631 C CA . THR A 1 83 ? -8.440 -7.130 -6.820 1.00 87.12 83 THR A CA 1
ATOM 632 C C . THR A 1 83 ? -9.837 -7.528 -6.354 1.00 87.12 83 THR A C 1
ATOM 634 O O . THR A 1 83 ? -10.117 -7.431 -5.159 1.00 87.12 83 THR A O 1
ATOM 637 N N . PHE A 1 84 ? -10.698 -8.034 -7.242 1.00 88.94 84 PHE A N 1
ATOM 638 C CA . PHE A 1 84 ? -12.007 -8.560 -6.858 1.00 88.94 84 PHE A CA 1
ATOM 639 C C . PHE A 1 84 ? -11.878 -9.721 -5.867 1.00 88.94 84 PHE A C 1
ATOM 641 O O . PHE A 1 84 ? -12.489 -9.673 -4.800 1.00 88.94 84 PHE A O 1
ATOM 648 N N . TYR A 1 85 ? -11.043 -10.725 -6.162 1.00 90.25 85 TYR A N 1
ATOM 649 C CA . TYR A 1 85 ? -10.819 -11.843 -5.240 1.00 90.25 85 TYR A CA 1
ATOM 650 C C . TYR A 1 85 ? -10.207 -11.391 -3.914 1.00 90.25 85 TYR A C 1
ATOM 652 O O . TYR A 1 85 ? -10.657 -11.825 -2.853 1.00 90.25 85 TYR A O 1
ATOM 660 N N . LEU A 1 86 ? -9.226 -10.483 -3.958 1.00 87.06 86 LEU A N 1
ATOM 661 C CA . LEU A 1 86 ? -8.629 -9.899 -2.759 1.00 87.06 86 LEU A CA 1
ATOM 662 C C . LEU A 1 86 ? -9.699 -9.238 -1.880 1.00 87.06 86 LEU A C 1
ATOM 664 O O . LEU A 1 86 ? -9.778 -9.520 -0.687 1.00 87.06 86 LEU A O 1
ATOM 668 N N . MET A 1 87 ? -10.548 -8.391 -2.466 1.00 84.31 87 MET A N 1
ATOM 669 C CA . MET A 1 87 ? -11.604 -7.702 -1.729 1.00 84.31 87 MET A CA 1
ATOM 670 C C . MET A 1 87 ? -12.690 -8.649 -1.229 1.00 84.31 87 MET A C 1
ATOM 672 O O . MET A 1 87 ? -13.140 -8.490 -0.098 1.00 84.31 87 MET A O 1
ATOM 676 N N . PHE A 1 88 ? -13.075 -9.653 -2.016 1.00 84.31 88 PHE A N 1
ATOM 677 C CA . PHE A 1 88 ? -14.037 -10.670 -1.598 1.00 84.31 88 PHE A CA 1
ATOM 678 C C . PHE A 1 88 ? -13.559 -11.401 -0.336 1.00 84.31 88 PHE A C 1
ATOM 680 O O . PHE A 1 88 ? -14.301 -11.496 0.642 1.00 84.31 88 PHE A O 1
ATOM 687 N N . ILE A 1 89 ? -12.294 -11.836 -0.319 1.00 85.69 89 ILE A N 1
ATOM 688 C CA . ILE A 1 89 ? -11.692 -12.504 0.839 1.00 85.69 89 ILE A CA 1
ATOM 689 C C . ILE A 1 89 ? -11.596 -11.543 2.027 1.00 85.69 89 ILE A C 1
ATOM 691 O O . ILE A 1 89 ? -12.038 -11.887 3.121 1.00 85.69 89 ILE A O 1
ATOM 695 N N . ILE A 1 90 ? -11.070 -10.328 1.833 1.00 81.12 90 ILE A N 1
ATOM 696 C CA . ILE A 1 90 ? -10.910 -9.354 2.923 1.00 81.12 90 ILE A CA 1
ATOM 697 C C . ILE A 1 90 ? -12.267 -8.996 3.540 1.00 81.12 90 ILE A C 1
ATOM 699 O O . ILE A 1 90 ? -12.389 -8.956 4.760 1.00 81.12 90 ILE A O 1
ATOM 703 N N . SER A 1 91 ? -13.296 -8.746 2.730 1.00 76.50 91 SER A N 1
ATOM 704 C CA . SER A 1 91 ? -14.634 -8.422 3.229 1.00 76.50 91 SER A CA 1
ATOM 705 C C . SER A 1 91 ? -15.308 -9.613 3.904 1.00 76.50 91 SER A C 1
ATOM 707 O O . SER A 1 91 ? -15.973 -9.410 4.921 1.00 76.50 91 SER A O 1
ATOM 709 N N . GLY A 1 92 ? -15.119 -10.832 3.388 1.00 79.06 92 GLY A N 1
ATOM 710 C CA . GLY A 1 92 ? -15.582 -12.060 4.035 1.00 79.06 92 GLY A CA 1
ATOM 711 C C . GLY A 1 92 ? -14.964 -12.229 5.424 1.00 79.06 92 GLY A C 1
ATOM 712 O O . GLY A 1 92 ? -15.686 -12.322 6.413 1.00 79.06 92 GLY A O 1
ATOM 713 N N . VAL A 1 93 ? -13.635 -12.139 5.516 1.00 76.19 93 VAL A N 1
ATOM 714 C CA . VAL A 1 93 ? -12.887 -12.240 6.781 1.00 76.19 93 VAL A CA 1
ATOM 715 C C . VAL A 1 93 ? -13.229 -11.094 7.741 1.00 76.19 93 VAL A C 1
ATOM 717 O O . VAL A 1 93 ? -13.396 -11.315 8.936 1.00 76.19 93 VAL A O 1
ATOM 720 N N . ALA A 1 94 ? -13.386 -9.866 7.242 1.00 70.94 94 ALA A N 1
ATOM 721 C CA . ALA A 1 94 ? -13.697 -8.699 8.069 1.00 70.94 94 ALA A CA 1
ATOM 722 C C . ALA A 1 94 ? -15.166 -8.622 8.525 1.00 70.94 94 ALA A C 1
ATOM 724 O O . ALA A 1 94 ? -15.514 -7.721 9.289 1.00 70.94 94 ALA A O 1
ATOM 725 N N . THR A 1 95 ? -16.059 -9.473 8.015 1.00 68.88 95 THR A N 1
ATOM 726 C CA . THR A 1 95 ? -17.497 -9.461 8.360 1.00 68.88 95 THR A CA 1
ATOM 727 C C . THR A 1 95 ? -17.923 -10.711 9.124 1.00 68.88 95 THR A C 1
ATOM 729 O O . THR A 1 95 ? -19.043 -10.765 9.631 1.00 68.88 95 THR A O 1
ATOM 732 N N . ASP A 1 96 ? -17.044 -11.703 9.250 1.00 68.81 96 ASP A N 1
ATOM 733 C CA . ASP A 1 96 ? -17.341 -12.895 10.029 1.00 68.81 96 ASP A CA 1
ATOM 734 C C . ASP A 1 96 ? -17.379 -12.568 11.534 1.00 68.81 96 ASP A C 1
ATOM 736 O O . ASP A 1 96 ? -16.360 -12.365 12.197 1.00 68.81 96 ASP A O 1
ATOM 740 N N . ASN A 1 97 ? -18.594 -12.531 12.087 1.00 55.91 97 ASN A N 1
ATOM 741 C CA . ASN A 1 97 ? -18.854 -12.276 13.505 1.00 55.91 97 ASN A CA 1
ATOM 742 C C . ASN A 1 97 ? -18.422 -13.435 14.425 1.00 55.91 97 ASN A C 1
ATOM 744 O O . ASN A 1 97 ? -18.534 -13.309 15.643 1.00 55.91 97 ASN A O 1
ATOM 748 N N . ARG A 1 98 ? -17.915 -14.560 13.895 1.00 58.69 98 ARG A N 1
ATOM 749 C CA . ARG A 1 98 ? -17.280 -15.613 14.711 1.00 58.69 98 ARG A CA 1
ATOM 750 C C . ARG A 1 98 ? -15.881 -15.217 15.196 1.00 58.69 98 ARG A C 1
ATOM 752 O O . ARG A 1 98 ? -15.372 -15.825 16.135 1.00 58.69 98 ARG A O 1
ATOM 759 N N . ALA A 1 99 ? -15.286 -14.163 14.638 1.00 49.12 99 ALA A N 1
ATOM 760 C CA . ALA A 1 99 ? -14.030 -13.580 15.101 1.00 49.12 99 ALA A CA 1
ATOM 761 C C . ALA A 1 99 ? -14.263 -12.505 16.183 1.00 49.12 99 ALA A C 1
ATOM 763 O O . ALA A 1 99 ? -13.833 -11.360 16.058 1.00 49.12 99 ALA A O 1
ATOM 764 N N . VAL A 1 100 ? -14.938 -12.861 17.280 1.00 49.00 100 VAL A N 1
ATOM 765 C CA . VAL A 1 100 ? -14.987 -11.994 18.466 1.00 49.00 100 VAL A CA 1
ATOM 766 C C . VAL A 1 100 ? -13.594 -11.970 19.105 1.00 49.00 100 VAL A C 1
ATOM 768 O O . VAL A 1 100 ? -13.162 -12.931 19.733 1.00 49.00 100 VAL A O 1
ATOM 771 N N . SER A 1 101 ? -12.881 -10.861 18.903 1.00 43.38 101 SER A N 1
ATOM 772 C CA . SER A 1 101 ? -11.893 -10.242 19.807 1.00 43.38 101 SER A CA 1
ATOM 773 C C . SER A 1 101 ? -10.667 -11.043 20.301 1.00 43.38 101 SER A C 1
ATOM 775 O O . SER A 1 101 ? -9.837 -10.459 20.995 1.00 43.38 101 SER A O 1
ATOM 777 N N . SER A 1 102 ? -10.474 -12.321 19.958 1.00 44.22 102 SER A N 1
ATOM 778 C CA . SER A 1 102 ? -9.262 -13.070 20.359 1.00 44.22 102 SER A CA 1
ATOM 779 C C . SER A 1 102 ? -8.715 -14.033 19.291 1.00 44.22 102 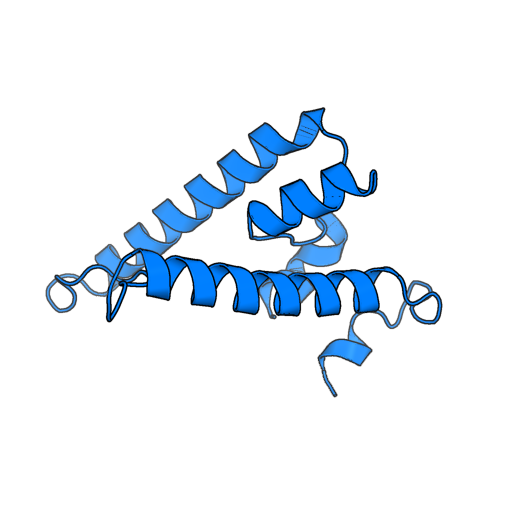SER A C 1
ATOM 781 O O . SER A 1 102 ? -7.524 -14.319 19.281 1.00 44.22 102 SER A O 1
ATOM 783 N N . ASN A 1 103 ? -9.538 -14.450 18.317 1.00 41.88 103 ASN A N 1
ATOM 784 C CA . ASN A 1 103 ? -9.177 -15.478 17.323 1.00 41.88 103 ASN A CA 1
ATOM 785 C C . ASN A 1 103 ? -9.027 -14.983 15.869 1.00 41.88 103 ASN A C 1
ATOM 787 O O . ASN A 1 103 ? -8.818 -15.801 14.977 1.00 41.88 103 ASN A O 1
ATOM 791 N N . PHE A 1 104 ? -9.082 -13.670 15.601 1.00 44.09 104 PHE A N 1
ATOM 792 C CA . PHE A 1 104 ? -8.920 -13.110 14.239 1.00 44.09 104 PHE A CA 1
ATOM 793 C C . PHE A 1 104 ? -7.579 -13.502 13.581 1.00 44.09 104 PHE A C 1
ATOM 795 O O . PHE A 1 104 ? -7.453 -13.540 12.362 1.00 44.09 104 PHE A O 1
ATOM 802 N N . PHE A 1 105 ? -6.584 -13.847 14.397 1.00 43.09 105 PHE A N 1
ATOM 803 C CA . PHE A 1 105 ? -5.263 -14.285 13.960 1.00 43.09 105 PHE A CA 1
ATOM 804 C C . PHE A 1 105 ? -5.221 -15.741 13.464 1.00 43.09 105 PHE A C 1
ATOM 806 O O . PHE A 1 105 ? -4.444 -16.058 12.570 1.00 43.09 105 PHE A O 1
ATOM 813 N N . LEU A 1 106 ? -6.055 -16.623 14.027 1.00 40.56 106 LEU A N 1
ATOM 814 C CA . LEU A 1 106 ? -5.910 -18.075 13.869 1.00 40.56 106 LEU A CA 1
ATOM 815 C C . LEU A 1 106 ? -6.539 -18.606 12.568 1.00 40.56 106 LEU A C 1
ATOM 817 O O . LEU A 1 106 ? -6.119 -19.638 12.054 1.00 40.56 106 LEU A O 1
ATOM 821 N N . LEU A 1 107 ? -7.507 -17.878 12.002 1.00 42.50 107 LEU A N 1
ATOM 822 C CA . LEU A 1 107 ? -8.241 -18.278 10.792 1.00 42.50 107 LEU A CA 1
ATOM 823 C C . LEU A 1 107 ? -7.477 -18.001 9.481 1.00 42.50 107 LEU A C 1
ATOM 825 O O . LEU A 1 107 ? -7.850 -18.526 8.442 1.00 42.50 107 LEU A O 1
ATOM 829 N N . ILE A 1 108 ? -6.397 -17.209 9.520 1.00 43.44 108 ILE A N 1
ATOM 830 C CA . ILE A 1 108 ? -5.521 -16.949 8.355 1.00 43.44 108 ILE A CA 1
ATOM 831 C C . ILE A 1 108 ? -4.287 -17.884 8.362 1.00 43.44 108 ILE A C 1
ATOM 833 O O . ILE A 1 108 ? -3.504 -17.895 7.415 1.00 43.44 108 ILE A O 1
ATOM 837 N N . THR A 1 109 ? -4.102 -18.684 9.420 1.00 37.41 109 THR A N 1
ATOM 838 C CA . THR A 1 109 ? -2.946 -19.585 9.610 1.00 37.41 109 THR A CA 1
ATOM 839 C C . THR A 1 109 ? -3.259 -21.082 9.507 1.00 37.41 109 THR A C 1
ATOM 841 O O . THR A 1 109 ? -2.358 -21.881 9.755 1.00 37.41 109 THR A O 1
ATOM 844 N N . CYS A 1 110 ? -4.482 -21.473 9.138 1.00 36.44 110 CYS A N 1
ATOM 845 C CA . CYS A 1 110 ? -4.807 -22.860 8.786 1.00 36.44 110 CYS A CA 1
ATOM 846 C C . CYS A 1 110 ? -5.124 -22.986 7.299 1.00 36.44 110 CYS A C 1
ATOM 848 O O . CYS A 1 110 ? -5.833 -22.098 6.776 1.00 36.44 110 CYS A O 1
#